Protein AF-0000000087745815 (afdb_homodimer)

Secondary structure (DSSP, 8-state):
-HHHHHHHHHHHHTTSSS-HHHHHHHTT--HHHHHHHHH-GGG----GGGGHHHHHTT-B-HHHHHH--S-SB-/-HHHHHHHHHHHHTTSSS-HHHHHHHTT--HHHHHHHHH-TTSS---GGGGHHHHHTT-B-HHHHHH--S-SB-

Radius of gyration: 15.62 Å; Cα contacts (8 Å, |Δi|>4): 164; chains: 2; bounding box: 30×44×29 Å

Solvent-accessible surface area (backbone atoms only — not comparable to full-atom values): 8608 Å² total; per-residue (Å²): 115,63,54,57,54,53,51,50,52,49,40,31,73,68,60,75,40,88,42,70,66,52,54,22,62,76,65,74,41,60,53,68,58,50,52,52,27,70,78,34,80,82,68,54,68,70,53,71,73,71,51,34,52,42,40,75,73,66,38,33,25,46,51,18,60,64,68,64,48,80,57,60,59,108,117,63,54,57,54,53,50,50,51,49,40,31,74,67,60,77,40,87,40,70,66,52,56,21,63,77,64,73,41,62,54,69,57,51,53,52,26,71,78,34,79,82,70,54,69,70,53,72,73,70,51,36,52,41,40,74,72,66,37,32,25,44,50,18,60,65,69,64,48,79,56,60,60,109

Nearest PDB structures (foldseek):
  7ewe-assembly2_D  TM=5.161E-01  e=5.563E+00  Mycobacterium tuberculosis H37Rv
  6vmh-assembly1_C  TM=5.793E-01  e=9.172E+00  Eganvirus ev186
  7ewe-assembly2_D  TM=5.151E-01  e=8.887E+00  Mycobacterium tuberculosis H37Rv

Organism: NCBI:txid2094150

pLDDT: mean 95.65, std 4.1, range [77.12, 98.62]

Foldseek 3Di:
DVLLVVLQVVCCVVVVDVHPVRLCVVQVHDSVLVVVCVVPVPPPSDDPSSCVCSVVPVAADPCCSVPVDDDRGD/DVLLVVLQVVCCVVVVDVHLVRLCVVQVHDSVLVVVCVVPVPPPSDDPSSCVCSVVPVAADPCCSVPVDDDRGD

Structure (mmCIF, N/CA/C/O backbone):
data_AF-0000000087745815-model_v1
#
loop_
_entity.id
_entity.type
_entity.pdbx_description
1 polymer 'XRE family transcriptional regulator'
#
loop_
_atom_site.group_PDB
_atom_site.id
_atom_site.type_symbol
_atom_site.label_atom_id
_atom_site.label_alt_id
_atom_site.label_comp_id
_atom_site.label_asym_id
_atom_site.label_entity_id
_atom_site.label_seq_id
_atom_site.pdbx_PDB_ins_code
_atom_site.Cartn_x
_atom_site.Cartn_y
_atom_site.Cartn_z
_atom_site.occupancy
_atom_site.B_iso_or_equiv
_atom_site.auth_seq_id
_atom_site.auth_comp_id
_atom_site.auth_asym_id
_atom_site.auth_atom_id
_atom_site.pdbx_PDB_model_num
ATOM 1 N N . MET A 1 1 ? -1.562 -0.183 8.961 1 77.12 1 MET A N 1
ATOM 2 C CA . MET A 1 1 ? -1.647 1.166 8.406 1 77.12 1 MET A CA 1
ATOM 3 C C . MET A 1 1 ? -1.106 2.195 9.391 1 77.12 1 MET A C 1
ATOM 5 O O . MET A 1 1 ? -0.985 3.375 9.062 1 77.12 1 MET A O 1
ATOM 9 N N . GLU A 1 2 ? -0.528 1.661 10.422 1 90.69 2 GLU A N 1
ATOM 10 C CA . GLU A 1 2 ? -0.036 2.553 11.469 1 90.69 2 GLU A CA 1
ATOM 11 C C . GLU A 1 2 ? 1.186 3.336 11 1 90.69 2 GLU A C 1
ATOM 13 O O . GLU A 1 2 ? 1.334 4.516 11.32 1 90.69 2 GLU A O 1
ATOM 18 N N . ARG A 1 3 ? 1.936 2.707 10.172 1 96.12 3 ARG A N 1
ATOM 19 C CA . ARG A 1 3 ? 3.156 3.357 9.711 1 96.12 3 ARG A CA 1
ATOM 20 C C . ARG A 1 3 ? 2.836 4.578 8.852 1 96.12 3 ARG A C 1
ATOM 22 O O . ARG A 1 3 ? 3.592 5.551 8.844 1 96.12 3 ARG A O 1
ATOM 29 N N . PHE A 1 4 ? 1.747 4.512 8.117 1 97.81 4 PHE A N 1
ATOM 30 C CA . PHE A 1 4 ? 1.332 5.652 7.309 1 97.81 4 PHE A CA 1
ATOM 31 C C . PHE A 1 4 ? 1.099 6.879 8.18 1 97.81 4 PHE A C 1
ATOM 33 O O . PHE A 1 4 ? 1.618 7.961 7.891 1 97.81 4 PHE A O 1
ATOM 40 N N . TYR A 1 5 ? 0.455 6.742 9.195 1 97.38 5 TYR A N 1
ATOM 41 C CA . TYR A 1 5 ? 0.105 7.875 10.039 1 97.38 5 TYR A CA 1
ATOM 42 C C . TYR A 1 5 ? 1.311 8.352 10.844 1 97.38 5 TYR A C 1
ATOM 44 O O . TYR A 1 5 ? 1.457 9.547 11.102 1 97.38 5 TYR A O 1
ATOM 52 N N . THR A 1 6 ? 2.156 7.445 11.227 1 97.94 6 THR A N 1
ATOM 53 C CA . THR A 1 6 ? 3.414 7.816 11.867 1 97.94 6 THR A CA 1
ATOM 54 C C . THR A 1 6 ? 4.246 8.703 10.945 1 97.94 6 THR A C 1
ATOM 56 O O . THR A 1 6 ? 4.777 9.727 11.383 1 97.94 6 THR A O 1
ATOM 59 N N . ALA A 1 7 ? 4.332 8.289 9.703 1 98.56 7 ALA A N 1
ATOM 60 C CA . ALA A 1 7 ? 5.066 9.086 8.719 1 98.56 7 ALA A CA 1
ATOM 61 C C . ALA A 1 7 ? 4.418 10.453 8.531 1 98.56 7 ALA A C 1
ATOM 63 O O . ALA A 1 7 ? 5.109 11.469 8.43 1 98.56 7 ALA A O 1
ATOM 64 N N . LEU A 1 8 ? 3.092 10.484 8.453 1 98.38 8 LEU A N 1
ATOM 65 C CA . LEU A 1 8 ? 2.369 11.742 8.289 1 98.38 8 LEU A CA 1
ATOM 66 C C . LEU A 1 8 ? 2.658 12.695 9.445 1 98.38 8 LEU A C 1
ATOM 68 O O . LEU A 1 8 ? 2.939 13.875 9.227 1 98.38 8 LEU A O 1
ATOM 72 N N . ASP A 1 9 ? 2.631 12.18 10.602 1 98.25 9 ASP A N 1
ATOM 73 C CA . ASP A 1 9 ? 2.928 12.992 11.773 1 98.25 9 ASP A CA 1
ATOM 74 C C . ASP A 1 9 ? 4.359 13.523 11.727 1 98.25 9 ASP A C 1
ATOM 76 O O . ASP A 1 9 ? 4.617 14.664 12.109 1 98.25 9 ASP A O 1
ATOM 80 N N . ALA A 1 10 ? 5.25 12.727 11.297 1 98.56 10 ALA A N 1
ATOM 81 C CA . ALA A 1 10 ? 6.645 13.133 11.188 1 98.56 10 ALA A CA 1
ATOM 82 C C . ALA A 1 10 ? 6.809 14.258 10.164 1 98.56 10 ALA A C 1
ATOM 84 O O . ALA A 1 10 ? 7.527 15.227 10.406 1 98.56 10 ALA A O 1
ATOM 85 N N . ILE A 1 11 ? 6.184 14.117 9.07 1 98.25 11 ILE A N 1
ATOM 86 C CA . ILE A 1 11 ? 6.262 15.109 8 1 98.25 11 ILE A CA 1
ATOM 87 C C . ILE A 1 11 ? 5.699 16.438 8.492 1 98.25 11 ILE A C 1
ATOM 89 O O . ILE A 1 11 ? 6.238 17.5 8.172 1 98.25 11 ILE A O 1
ATOM 93 N N . ILE A 1 12 ? 4.609 16.359 9.211 1 98.38 12 ILE A N 1
ATOM 94 C CA . ILE A 1 12 ? 4.008 17.562 9.781 1 98.38 12 ILE A CA 1
ATOM 95 C C . ILE A 1 12 ? 4.957 18.172 10.812 1 98.38 12 ILE A C 1
ATOM 97 O O . ILE A 1 12 ? 5.18 19.391 10.812 1 98.38 12 ILE A O 1
ATOM 101 N N . ALA A 1 13 ? 5.527 17.359 11.648 1 98.25 13 ALA A N 1
ATOM 102 C CA . ALA A 1 13 ? 6.465 17.812 12.672 1 98.25 13 ALA A CA 1
ATOM 103 C C . ALA A 1 13 ? 7.688 18.484 12.047 1 98.25 13 ALA A C 1
ATOM 105 O O . ALA A 1 13 ? 8.242 19.422 12.609 1 98.25 13 ALA A O 1
ATOM 106 N N . MET A 1 14 ? 8.031 17.984 10.922 1 97.75 14 MET A N 1
ATOM 107 C CA . MET A 1 14 ? 9.18 18.531 10.203 1 97.75 14 MET A CA 1
ATOM 108 C C . MET A 1 14 ? 8.789 19.781 9.422 1 97.75 14 MET A C 1
ATOM 110 O O . MET A 1 14 ? 9.617 20.359 8.711 1 97.75 14 MET A O 1
ATOM 114 N N . LYS A 1 15 ? 7.539 20.094 9.5 1 97.56 15 LYS A N 1
ATOM 115 C CA . LYS A 1 15 ? 6.98 21.297 8.906 1 97.56 15 LYS A CA 1
ATOM 116 C C . LYS A 1 15 ? 7.023 21.234 7.387 1 97.56 15 LYS A C 1
ATOM 118 O O . LYS A 1 15 ? 7.117 22.266 6.719 1 97.56 15 LYS A O 1
ATOM 123 N N . LYS A 1 16 ? 7.043 20.031 6.844 1 97.06 16 LYS A N 1
ATOM 124 C CA . LYS A 1 16 ? 6.945 19.875 5.395 1 97.06 16 LYS A CA 1
ATOM 125 C C . LYS A 1 16 ? 5.539 20.203 4.902 1 97.06 16 LYS A C 1
ATOM 127 O O . LYS A 1 16 ? 5.359 20.625 3.764 1 97.06 16 LYS A O 1
ATOM 132 N N . ILE A 1 17 ? 4.594 19.922 5.691 1 97.12 17 ILE A N 1
ATOM 133 C CA . ILE A 1 17 ? 3.217 20.375 5.5 1 97.12 17 ILE A CA 1
ATOM 134 C C . ILE A 1 17 ? 2.65 20.875 6.828 1 97.12 17 ILE A C 1
ATOM 136 O O . ILE A 1 17 ? 3.186 20.562 7.895 1 97.12 17 ILE A O 1
ATOM 140 N N . ARG A 1 18 ? 1.628 21.594 6.676 1 97.25 18 ARG A N 1
ATOM 141 C CA . ARG A 1 18 ? 1.08 22.234 7.863 1 97.25 18 ARG A CA 1
ATOM 142 C C . ARG A 1 18 ? 0.294 21.25 8.719 1 97.25 18 ARG A C 1
ATOM 144 O O . ARG A 1 18 ? 0.287 21.344 9.945 1 97.25 18 ARG A O 1
ATOM 151 N N . GLY A 1 19 ? -0.459 20.359 8.062 1 97.56 19 GLY A N 1
ATOM 152 C CA . GLY A 1 19 ? -1.287 19.422 8.805 1 97.56 19 GLY A CA 1
ATOM 153 C C . GLY A 1 19 ? -2.012 18.438 7.91 1 97.56 19 GLY A C 1
ATOM 154 O O . GLY A 1 19 ? -1.759 18.375 6.707 1 97.56 19 GLY A O 1
ATOM 155 N N . VAL A 1 20 ? -2.896 17.672 8.531 1 96.94 20 VAL A N 1
ATOM 156 C CA . VAL A 1 20 ? -3.646 16.625 7.859 1 96.94 20 VAL A CA 1
ATOM 157 C C . VAL A 1 20 ? -4.512 17.219 6.754 1 96.94 20 VAL A C 1
ATOM 159 O O . VAL A 1 20 ? -4.617 16.656 5.66 1 96.94 20 VAL A O 1
ATOM 162 N N . ASN A 1 21 ? -5.031 18.359 7.023 1 97.19 21 ASN A N 1
ATOM 163 C CA . ASN A 1 21 ? -5.867 19.031 6.027 1 97.19 21 ASN A CA 1
ATOM 164 C C . ASN A 1 21 ? -5.074 19.344 4.762 1 97.19 21 ASN A C 1
ATOM 166 O O . ASN A 1 21 ? -5.59 19.203 3.652 1 97.19 21 ASN A O 1
ATOM 170 N N . THR A 1 22 ? -3.973 19.812 4.926 1 98.25 22 THR A N 1
ATOM 171 C CA . THR A 1 22 ? -3.119 20.141 3.787 1 98.25 22 THR A CA 1
ATOM 172 C C . THR A 1 22 ? -2.789 18.891 2.982 1 98.25 22 THR A C 1
ATOM 174 O O . THR A 1 22 ? -2.826 18.906 1.75 1 98.25 22 THR A O 1
ATOM 177 N N . TYR A 1 23 ? -2.463 17.781 3.629 1 98.25 23 TYR A N 1
ATOM 178 C CA . TYR A 1 23 ? -2.166 16.531 2.943 1 98.25 23 TYR A CA 1
ATOM 179 C C . TYR A 1 23 ? -3.346 16.094 2.088 1 98.25 23 TYR A C 1
ATOM 181 O O . TYR A 1 23 ? -3.172 15.711 0.927 1 98.25 23 TYR A O 1
ATOM 189 N N . CYS A 1 24 ? -4.5 16.125 2.684 1 98.31 24 CYS A N 1
ATOM 190 C CA . CYS A 1 24 ? -5.699 15.695 1.972 1 98.31 24 CYS A CA 1
ATOM 191 C C . CYS A 1 24 ? -5.973 16.594 0.771 1 98.31 24 CYS A C 1
ATOM 193 O O . CYS A 1 24 ? -6.227 16.094 -0.331 1 98.31 24 CYS A O 1
ATOM 195 N N . ARG A 1 25 ? -5.875 17.859 0.979 1 97.88 25 ARG A N 1
ATOM 196 C CA . ARG A 1 25 ? -6.145 18.844 -0.077 1 97.88 25 ARG A CA 1
ATOM 197 C C . ARG A 1 25 ? -5.172 18.672 -1.239 1 97.88 25 ARG A C 1
ATOM 199 O O . ARG A 1 25 ? -5.59 18.578 -2.396 1 97.88 25 ARG A O 1
ATOM 206 N N . LEU A 1 26 ? -3.945 18.5 -0.988 1 97.44 26 LEU A N 1
ATOM 207 C CA . LEU A 1 26 ? -2.908 18.438 -2.012 1 97.44 26 LEU A CA 1
ATOM 208 C C . LEU A 1 26 ? -3 17.125 -2.797 1 97.44 26 LEU A C 1
ATOM 210 O O . LEU A 1 26 ? -2.59 17.062 -3.959 1 97.44 26 LEU A O 1
ATOM 214 N N . ASN A 1 27 ? -3.561 16.172 -2.178 1 96.88 27 ASN A N 1
ATOM 215 C CA . ASN A 1 27 ? -3.555 14.852 -2.809 1 96.88 27 ASN A CA 1
ATOM 216 C C . ASN A 1 27 ? -4.969 14.383 -3.131 1 96.88 27 ASN A C 1
ATOM 218 O O . ASN A 1 27 ? -5.188 13.195 -3.387 1 96.88 27 ASN A O 1
ATOM 222 N N . GLU A 1 28 ? -5.941 15.258 -3.023 1 96.62 28 GLU A N 1
ATOM 223 C CA . GLU A 1 28 ? -7.328 15.023 -3.42 1 96.62 28 GLU A CA 1
ATOM 224 C C . GLU A 1 28 ? -7.93 13.852 -2.656 1 96.62 28 GLU A C 1
ATOM 226 O O . GLU A 1 28 ? -8.539 12.961 -3.256 1 96.62 28 GLU A O 1
ATOM 231 N N . ILE A 1 29 ? -7.688 13.898 -1.459 1 96.69 29 ILE A N 1
ATOM 232 C CA . ILE A 1 29 ? -8.234 12.883 -0.567 1 96.69 29 ILE A CA 1
ATOM 233 C C . ILE A 1 29 ? -9.406 13.469 0.22 1 96.69 29 ILE A C 1
ATOM 235 O O . ILE A 1 29 ? -9.336 14.602 0.705 1 96.69 29 ILE A O 1
ATOM 239 N N . ASP A 1 30 ? -10.422 12.703 0.238 1 96.38 30 ASP A N 1
ATOM 240 C CA . ASP A 1 30 ? -11.555 13.125 1.061 1 96.38 30 ASP A CA 1
ATOM 241 C C . ASP A 1 30 ? -11.172 13.156 2.539 1 96.38 30 ASP A C 1
ATOM 243 O O . ASP A 1 30 ? -10.953 12.102 3.148 1 96.38 30 ASP A O 1
ATOM 247 N N . ARG A 1 31 ? -11.195 14.32 3.068 1 96 31 ARG A N 1
ATOM 248 C CA . ARG A 1 31 ? -10.727 14.539 4.434 1 96 31 ARG A CA 1
ATOM 249 C C . ARG A 1 31 ? -11.594 13.781 5.438 1 96 31 ARG A C 1
ATOM 251 O O . ARG A 1 31 ? -11.078 13.242 6.422 1 96 31 ARG A O 1
ATOM 258 N N . ARG A 1 32 ? -12.836 13.828 5.281 1 95.75 32 ARG A N 1
ATOM 259 C CA . ARG A 1 32 ? -13.742 13.148 6.203 1 95.75 32 ARG A CA 1
ATOM 260 C C . ARG A 1 32 ? -13.438 11.656 6.262 1 95.75 32 ARG A C 1
ATOM 262 O O . ARG A 1 32 ? -13.359 11.078 7.348 1 95.75 32 ARG A O 1
ATOM 269 N N . ASN A 1 33 ? -13.266 11.086 5.109 1 94.06 33 ASN A N 1
ATOM 270 C CA . ASN A 1 33 ? -12.906 9.68 5.055 1 94.06 33 ASN A CA 1
ATOM 271 C C . ASN A 1 33 ? -11.547 9.422 5.691 1 94.06 33 ASN A C 1
ATOM 273 O O . ASN A 1 33 ? -11.359 8.422 6.387 1 94.06 33 ASN A O 1
ATOM 277 N N . PHE A 1 34 ? -10.672 10.359 5.477 1 96.75 34 PHE A N 1
ATOM 278 C CA . PHE A 1 34 ? -9.312 10.242 5.996 1 96.75 34 PHE A CA 1
ATOM 279 C C . PHE A 1 34 ? -9.312 10.25 7.52 1 96.75 34 PHE A C 1
ATOM 281 O O . PHE A 1 34 ? -8.703 9.391 8.156 1 96.75 34 PHE A O 1
ATOM 288 N N . ILE A 1 35 ? -9.992 11.156 8.094 1 95.44 35 ILE A N 1
ATOM 289 C CA . ILE A 1 35 ? -10.062 11.305 9.547 1 95.44 35 ILE A CA 1
ATOM 290 C C . ILE A 1 35 ? -10.781 10.102 10.148 1 95.44 35 ILE A C 1
ATOM 292 O O . ILE A 1 35 ? -10.344 9.547 11.164 1 95.44 35 ILE A O 1
ATOM 296 N N . ALA A 1 36 ? -11.875 9.766 9.562 1 95.25 36 ALA A N 1
ATOM 297 C CA . ALA A 1 36 ? -12.625 8.609 10.055 1 95.25 36 ALA A CA 1
ATOM 298 C C . ALA A 1 36 ? -11.758 7.355 10.047 1 95.25 36 ALA A C 1
ATOM 300 O O . ALA A 1 36 ? -11.781 6.574 11.008 1 95.25 36 ALA A O 1
ATOM 301 N N . GLN A 1 37 ? -11.039 7.207 8.984 1 94.44 37 GLN A N 1
ATOM 302 C CA . GLN A 1 37 ? -10.156 6.055 8.867 1 94.44 37 GLN A CA 1
ATOM 303 C C . GLN A 1 37 ? -9.07 6.086 9.938 1 94.44 37 GLN A C 1
ATOM 305 O O . GLN A 1 37 ? -8.711 5.047 10.492 1 94.44 37 GLN A O 1
ATOM 310 N N . ARG A 1 38 ? -8.516 7.191 10.219 1 94.44 38 ARG A N 1
ATOM 311 C CA . ARG A 1 38 ? -7.473 7.312 11.234 1 94.44 38 ARG A CA 1
ATOM 312 C C . ARG A 1 38 ? -8.008 6.934 12.609 1 94.44 38 ARG A C 1
ATOM 314 O O . ARG A 1 38 ? -7.289 6.332 13.414 1 94.44 38 ARG A O 1
ATOM 321 N N . LYS A 1 39 ? -9.211 7.297 12.898 1 94.62 39 LYS A N 1
ATOM 322 C CA . LYS A 1 39 ? -9.828 7.008 14.195 1 94.62 39 LYS A CA 1
ATOM 323 C C . LYS A 1 39 ? -10.148 5.523 14.328 1 94.62 39 LYS A C 1
ATOM 325 O O . LYS A 1 39 ? -10.148 4.98 15.438 1 94.62 39 LYS A O 1
ATOM 330 N N . ASP A 1 40 ? -10.5 4.969 13.258 1 93.12 40 ASP A N 1
ATOM 331 C CA . ASP A 1 40 ? -10.82 3.547 13.195 1 93.12 40 ASP A CA 1
ATOM 332 C C . ASP A 1 40 ? -10.156 2.885 12 1 93.12 40 ASP A C 1
ATOM 334 O O . ASP A 1 40 ? -10.719 2.857 10.898 1 93.12 40 ASP A O 1
ATOM 338 N N . LEU A 1 41 ? -9.141 2.197 12.266 1 88.12 41 LEU A N 1
ATOM 339 C CA . LEU A 1 41 ? -8.297 1.655 11.211 1 88.12 41 LEU A CA 1
ATOM 340 C C . LEU A 1 41 ? -9 0.512 10.484 1 88.12 41 LEU A C 1
ATOM 342 O O . LEU A 1 41 ? -8.586 0.12 9.391 1 88.12 41 LEU A O 1
ATOM 346 N N . ASP A 1 42 ? -10.109 0.022 11.023 1 85.19 42 ASP A N 1
ATOM 347 C CA . ASP A 1 42 ? -10.789 -1.127 10.438 1 85.19 42 ASP A CA 1
ATOM 348 C C . ASP A 1 42 ?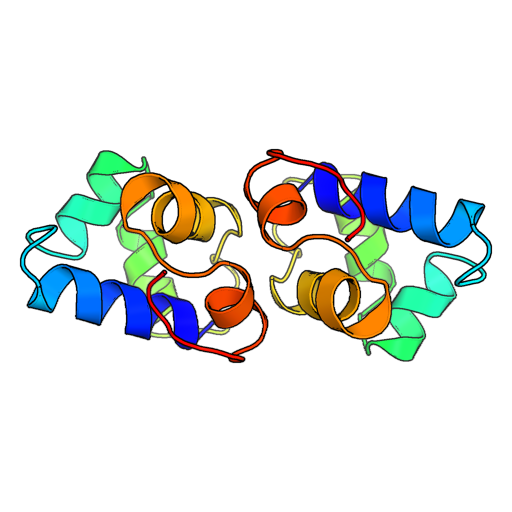 -11.953 -0.681 9.555 1 85.19 42 ASP A C 1
ATOM 350 O O . ASP A 1 42 ? -12.719 -1.511 9.062 1 85.19 42 ASP A O 1
ATOM 354 N N . ARG A 1 43 ? -12.062 0.554 9.32 1 84.62 43 ARG A N 1
ATOM 355 C CA . ARG A 1 43 ? -13.156 1.074 8.508 1 84.62 43 ARG A CA 1
ATOM 356 C C . ARG A 1 43 ? -13.047 0.598 7.066 1 84.62 43 ARG A C 1
ATOM 358 O O . ARG A 1 43 ? -14.055 0.449 6.375 1 84.62 43 ARG A O 1
ATOM 365 N N . GLY A 1 44 ? -11.828 0.484 6.578 1 83.12 44 GLY A N 1
ATOM 366 C CA . GLY A 1 44 ? -11.641 -0.012 5.223 1 83.12 44 GLY A CA 1
ATOM 367 C C . GLY A 1 44 ? -11.648 1.088 4.18 1 83.12 44 GLY A C 1
ATOM 368 O O . GLY A 1 44 ? -11.852 0.823 2.992 1 83.12 44 GLY A O 1
ATOM 369 N N . TRP A 1 45 ? -11.516 2.307 4.551 1 87.12 45 TRP A N 1
ATOM 370 C CA . TRP A 1 45 ? -11.539 3.424 3.611 1 87.12 45 TRP A CA 1
ATOM 371 C C . TRP A 1 45 ? -10.133 3.762 3.131 1 87.12 45 TRP A C 1
ATOM 373 O O . TRP A 1 45 ? -9.961 4.531 2.184 1 87.12 45 TRP A O 1
ATOM 383 N N . PHE A 1 46 ? -9.188 3.141 3.717 1 92.38 46 PHE A N 1
ATOM 384 C CA . PHE A 1 46 ? -7.801 3.436 3.367 1 92.38 46 PHE A CA 1
ATOM 385 C C . PHE A 1 46 ? -7.5 3.012 1.936 1 92.38 46 PHE A C 1
ATOM 387 O O . PHE A 1 46 ? -7.902 1.929 1.505 1 92.38 46 PHE A O 1
ATOM 394 N N . GLN A 1 47 ? -6.812 3.867 1.228 1 91.62 47 GLN A N 1
ATOM 395 C CA . GLN A 1 47 ? -6.414 3.576 -0.147 1 91.62 47 GLN A CA 1
ATOM 396 C C . GLN A 1 47 ? -4.895 3.559 -0.289 1 91.62 47 GLN A C 1
ATOM 398 O O . GLN A 1 47 ? -4.203 4.395 0.292 1 91.62 47 GLN A O 1
ATOM 403 N N . VAL A 1 48 ? -4.461 2.678 -1.124 1 92.88 48 VAL A N 1
ATOM 404 C CA . VAL A 1 48 ? -3.031 2.541 -1.381 1 92.88 48 VAL A CA 1
ATOM 405 C C . VAL A 1 48 ? -2.486 3.842 -1.964 1 92.88 48 VAL A C 1
ATOM 407 O O . VAL A 1 48 ? -1.349 4.227 -1.683 1 92.88 48 VAL A O 1
ATOM 410 N N . SER A 1 49 ? -3.346 4.531 -2.73 1 93.44 49 SER A N 1
ATOM 411 C CA . SER A 1 49 ? -2.9 5.766 -3.367 1 93.44 49 SER A CA 1
ATOM 412 C C . SER A 1 49 ? -2.508 6.812 -2.328 1 93.44 49 SER A C 1
ATOM 414 O O . SER A 1 49 ? -1.756 7.742 -2.631 1 93.44 49 SER A O 1
ATOM 416 N N . TRP A 1 50 ? -3.012 6.668 -1.123 1 96.19 50 TRP A N 1
ATOM 417 C CA . TRP A 1 50 ? -2.645 7.598 -0.06 1 96.19 50 TRP A CA 1
ATOM 418 C C . TRP A 1 50 ? -1.156 7.504 0.257 1 96.19 50 TRP A C 1
ATOM 420 O O . TRP A 1 50 ? -0.564 8.453 0.778 1 96.19 50 TRP A O 1
ATOM 430 N N . LEU A 1 51 ? -0.557 6.395 -0.103 1 97.44 51 LEU A N 1
ATOM 431 C CA . LEU A 1 51 ? 0.841 6.141 0.229 1 97.44 51 LEU A CA 1
ATOM 432 C C . LEU A 1 51 ? 1.77 6.812 -0.775 1 97.44 51 LEU A C 1
ATOM 434 O O . LEU A 1 51 ? 2.914 7.133 -0.449 1 97.44 51 LEU A O 1
ATOM 438 N N . GLN A 1 52 ? 1.344 7.02 -1.898 1 97.56 52 GLN A N 1
ATOM 439 C CA . GLN A 1 52 ? 2.213 7.379 -3.016 1 97.56 52 GLN A CA 1
ATOM 440 C C . GLN A 1 52 ? 2.896 8.719 -2.773 1 97.56 52 GLN A C 1
ATOM 442 O O . GLN A 1 52 ? 4.113 8.844 -2.932 1 97.56 52 GLN A O 1
ATOM 447 N N . PRO A 1 53 ? 2.156 9.727 -2.314 1 97.94 53 PRO A N 1
ATOM 448 C CA . PRO A 1 53 ? 2.834 11 -2.055 1 97.94 53 PRO A CA 1
ATOM 449 C C . PRO A 1 53 ? 3.889 10.898 -0.956 1 97.94 53 PRO A C 1
ATOM 451 O O . PRO A 1 53 ? 4.883 11.625 -0.973 1 97.94 53 PRO A O 1
ATOM 454 N N . MET A 1 54 ? 3.672 9.992 0.014 1 98.25 54 MET A N 1
ATOM 455 C CA . MET A 1 54 ? 4.664 9.789 1.067 1 98.25 54 MET A CA 1
ATOM 456 C C . MET A 1 54 ? 6.031 9.477 0.473 1 98.25 54 MET A C 1
ATOM 458 O O . MET A 1 54 ? 7.039 10.039 0.903 1 98.25 54 MET A O 1
ATOM 462 N N . VAL A 1 55 ? 5.969 8.664 -0.511 1 98.12 55 VAL A N 1
ATOM 463 C CA . VAL A 1 55 ? 7.203 8.195 -1.13 1 98.12 55 VAL A CA 1
ATOM 464 C C . VAL A 1 55 ? 7.676 9.203 -2.17 1 98.12 55 VAL A C 1
ATOM 466 O O . VAL A 1 55 ? 8.844 9.609 -2.17 1 98.12 55 VAL A O 1
ATOM 469 N N . LYS A 1 56 ? 6.766 9.664 -2.961 1 97.69 56 LYS A N 1
ATOM 470 C CA . LYS A 1 56 ? 7.086 10.484 -4.121 1 97.69 56 LYS A CA 1
ATOM 471 C C . LYS A 1 56 ? 7.5 11.891 -3.699 1 97.69 56 LYS A C 1
ATOM 473 O O . LYS A 1 56 ? 8.445 12.461 -4.258 1 97.69 56 LYS A O 1
ATOM 478 N N . ASP A 1 57 ? 6.824 12.406 -2.729 1 97.5 57 ASP A N 1
ATOM 479 C CA . ASP A 1 57 ? 6.934 13.844 -2.488 1 97.5 57 ASP A CA 1
ATOM 480 C C . ASP A 1 57 ? 7.625 14.125 -1.157 1 97.5 57 ASP A C 1
ATOM 482 O O . ASP A 1 57 ? 8.234 15.188 -0.979 1 97.5 57 ASP A O 1
ATOM 486 N N . TYR A 1 58 ? 7.602 13.164 -0.243 1 97.75 58 TYR A N 1
ATOM 487 C CA . TYR A 1 58 ? 8.016 13.539 1.104 1 97.75 58 TYR A CA 1
ATOM 488 C C . TYR A 1 58 ? 9.211 12.703 1.557 1 97.75 58 TYR A C 1
ATOM 490 O O . TYR A 1 58 ? 9.641 12.797 2.707 1 97.75 58 TYR A O 1
ATOM 498 N N . GLY A 1 59 ? 9.641 11.805 0.746 1 97.62 59 GLY A N 1
ATOM 499 C CA . G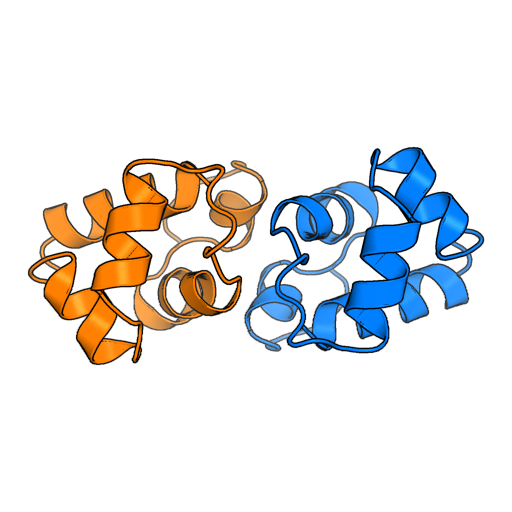LY A 1 59 ? 10.898 11.117 0.999 1 97.62 59 GLY A CA 1
ATOM 500 C C . GLY A 1 59 ? 10.758 9.93 1.926 1 97.62 59 GLY A C 1
ATOM 501 O O . GLY A 1 59 ? 11.734 9.469 2.51 1 97.62 59 GLY A O 1
ATOM 502 N N . VAL A 1 60 ? 9.602 9.453 2.125 1 98.62 60 VAL A N 1
ATOM 503 C CA . VAL A 1 60 ? 9.406 8.266 2.947 1 98.62 60 VAL A CA 1
ATOM 504 C C . VAL A 1 60 ? 9.836 7.02 2.17 1 98.62 60 VAL A C 1
ATOM 506 O O . VAL A 1 60 ? 9.523 6.883 0.984 1 98.62 60 VAL A O 1
ATOM 509 N N . SER A 1 61 ? 10.531 6.184 2.859 1 98.38 61 SER A N 1
ATOM 510 C CA . SER A 1 61 ? 10.961 4.934 2.248 1 98.38 61 SER A CA 1
ATOM 511 C C . SER A 1 61 ? 9.781 4.016 1.959 1 98.38 61 SER A C 1
ATOM 513 O O . SER A 1 61 ? 9 3.697 2.861 1 98.38 61 SER A O 1
ATOM 515 N N . ALA A 1 62 ? 9.727 3.547 0.746 1 97.88 62 ALA A N 1
ATOM 516 C CA . ALA A 1 62 ? 8.641 2.635 0.383 1 97.88 62 ALA A CA 1
ATOM 517 C C . ALA A 1 62 ? 8.734 1.332 1.174 1 97.88 62 ALA A C 1
ATOM 519 O O . ALA A 1 62 ? 7.719 0.804 1.633 1 97.88 62 ALA A O 1
ATOM 520 N N . ARG A 1 63 ? 9.922 0.841 1.4 1 97.69 63 ARG A N 1
ATOM 521 C CA . ARG A 1 63 ? 10.125 -0.411 2.123 1 97.69 63 ARG A CA 1
ATOM 522 C C . ARG A 1 63 ? 9.758 -0.26 3.594 1 97.69 63 ARG A C 1
ATOM 524 O O . ARG A 1 63 ? 9.125 -1.145 4.176 1 97.69 63 ARG A O 1
ATOM 531 N N . TRP A 1 64 ? 10.188 0.838 4.117 1 98.38 64 TRP A N 1
ATOM 532 C CA . TRP A 1 64 ? 9.797 1.07 5.504 1 98.38 64 TRP A CA 1
ATOM 533 C C . TRP A 1 64 ? 8.281 1.178 5.633 1 98.38 64 TRP A C 1
ATOM 535 O O . TRP A 1 64 ? 7.684 0.605 6.547 1 98.38 64 TRP A O 1
ATOM 545 N N . LEU A 1 65 ? 7.746 1.888 4.699 1 98.19 65 LEU A N 1
ATOM 546 C CA . LEU A 1 65 ? 6.309 2.148 4.742 1 98.19 65 LEU A CA 1
ATOM 547 C C . LEU A 1 65 ? 5.52 0.848 4.656 1 98.19 65 LEU A C 1
ATOM 549 O O . LEU A 1 65 ? 4.543 0.659 5.383 1 98.19 65 LEU A O 1
ATOM 553 N N . LEU A 1 66 ? 5.973 -0.089 3.844 1 97.56 66 LEU A N 1
ATOM 554 C CA . LEU A 1 66 ? 5.238 -1.328 3.617 1 97.56 66 LEU A CA 1
ATOM 555 C C . LEU A 1 66 ? 5.641 -2.393 4.633 1 97.56 66 LEU A C 1
ATOM 557 O O . LEU A 1 66 ? 4.797 -3.166 5.094 1 97.56 66 LEU A O 1
ATOM 561 N N . LEU A 1 67 ? 6.945 -2.309 5.066 1 97.19 67 LEU A N 1
ATOM 562 C CA . LEU A 1 67 ? 7.418 -3.475 5.805 1 97.19 67 LEU A CA 1
ATOM 563 C C . LEU A 1 67 ? 7.91 -3.074 7.191 1 97.19 67 LEU A C 1
ATOM 565 O O . LEU A 1 67 ? 8.086 -3.93 8.062 1 97.19 67 LEU A O 1
ATOM 569 N N . GLY A 1 68 ? 8.242 -1.884 7.332 1 96.69 68 GLY A N 1
ATOM 570 C CA . GLY A 1 68 ? 8.805 -1.452 8.602 1 96.69 68 GLY A CA 1
ATOM 571 C C . GLY A 1 68 ? 10.297 -1.714 8.719 1 96.69 68 GLY A C 1
ATOM 572 O O . GLY A 1 68 ? 10.844 -1.732 9.82 1 96.69 68 GLY A O 1
ATOM 573 N N . VAL A 1 69 ? 10.859 -1.947 7.645 1 95.81 69 VAL A N 1
ATOM 574 C CA . VAL A 1 69 ? 12.289 -2.26 7.66 1 95.81 69 VAL A CA 1
ATOM 575 C C . VAL A 1 69 ? 13.086 -1.066 7.141 1 95.81 69 VAL A C 1
ATOM 577 O O . VAL A 1 69 ? 12.68 -0.416 6.172 1 95.81 69 VAL A O 1
ATOM 580 N N . GLY A 1 70 ? 14.211 -0.815 7.777 1 96.12 70 GLY A N 1
ATOM 581 C CA . GLY A 1 70 ? 15.047 0.31 7.379 1 96.12 70 GLY A CA 1
ATOM 582 C C . GLY A 1 70 ? 14.617 1.622 8.008 1 96.12 70 GLY A C 1
ATOM 583 O O . GLY A 1 70 ? 13.836 1.633 8.969 1 96.12 70 GLY A O 1
ATOM 584 N N . LYS A 1 71 ? 15.125 2.76 7.477 1 97.62 71 LYS A N 1
ATOM 585 C CA . LYS A 1 71 ? 14.797 4.09 7.984 1 97.62 71 LYS A CA 1
ATOM 586 C C . LYS A 1 71 ? 13.508 4.621 7.359 1 97.62 71 LYS A C 1
ATOM 588 O O . LYS A 1 71 ? 13.203 4.316 6.207 1 97.62 71 LYS A O 1
ATOM 593 N N . MET A 1 72 ? 12.891 5.371 8.07 1 98.31 72 MET A N 1
ATOM 594 C CA . MET A 1 72 ? 11.641 5.949 7.594 1 98.31 72 MET A CA 1
ATOM 595 C C . MET A 1 72 ? 11.883 6.855 6.391 1 98.31 72 MET A C 1
ATOM 597 O O . MET A 1 72 ? 11.125 6.816 5.418 1 98.31 72 MET A O 1
ATOM 601 N N . PHE A 1 73 ? 13.008 7.629 6.5 1 97.69 73 PHE A N 1
ATOM 602 C CA . PHE A 1 73 ? 13.273 8.578 5.422 1 97.69 73 PHE A CA 1
ATOM 603 C C . PHE A 1 73 ? 14.531 8.18 4.656 1 97.69 73 PHE A C 1
ATOM 605 O O . PHE A 1 73 ? 15.508 7.711 5.246 1 97.69 73 PHE A O 1
ATOM 612 N N . GLU A 1 74 ? 14.414 8.297 3.34 1 86.38 74 GLU A N 1
ATOM 613 C CA . GLU A 1 74 ? 15.57 8.055 2.486 1 86.38 74 GLU A CA 1
ATOM 614 C C . GLU A 1 74 ? 16.422 9.32 2.342 1 86.38 74 GLU A C 1
ATOM 616 O O . GLU A 1 74 ? 15.906 10.438 2.453 1 86.38 74 GLU A O 1
ATOM 621 N N . MET B 1 1 ? -4.141 0.049 -8.391 1 77.25 1 MET B N 1
ATOM 622 C CA . MET B 1 1 ? -3.93 -1.293 -7.848 1 77.25 1 MET B CA 1
ATOM 623 C C . MET B 1 1 ? -3.582 -2.275 -8.961 1 77.25 1 MET B C 1
ATOM 625 O O . MET B 1 1 ? -3.232 -3.426 -8.695 1 77.25 1 MET B O 1
ATOM 629 N N . GLU B 1 2 ? -3.387 -1.716 -10.102 1 90.88 2 GLU B N 1
ATOM 630 C CA . GLU B 1 2 ? -3.131 -2.574 -11.258 1 90.88 2 GLU B CA 1
ATOM 631 C C . GLU B 1 2 ? -1.747 -3.209 -11.18 1 90.88 2 GLU B C 1
ATOM 633 O O . GLU B 1 2 ? -1.569 -4.371 -11.547 1 90.88 2 GLU B O 1
ATOM 638 N N . ARG B 1 3 ? -0.877 -2.486 -10.586 1 96.06 3 ARG B N 1
ATOM 639 C CA . ARG B 1 3 ? 0.491 -2.99 -10.516 1 96.06 3 ARG B CA 1
ATOM 640 C C . ARG B 1 3 ? 0.577 -4.223 -9.625 1 96.06 3 ARG B C 1
ATOM 642 O O . ARG B 1 3 ? 1.413 -5.098 -9.844 1 96.06 3 ARG B O 1
ATOM 649 N N . PHE B 1 4 ? -0.249 -4.277 -8.609 1 97.88 4 PHE B N 1
ATOM 650 C CA . PHE B 1 4 ? -0.279 -5.441 -7.73 1 97.88 4 PHE B CA 1
ATOM 651 C C . PHE B 1 4 ? -0.617 -6.703 -8.516 1 97.88 4 PHE B C 1
ATOM 653 O O . PHE B 1 4 ? 0.079 -7.715 -8.406 1 97.88 4 PHE B O 1
ATOM 660 N N . TYR B 1 5 ? -1.55 -6.637 -9.289 1 97.38 5 TYR B N 1
ATOM 661 C CA . TYR B 1 5 ? -2.004 -7.82 -10.016 1 97.38 5 TYR B CA 1
ATOM 662 C C . TYR B 1 5 ? -1.037 -8.172 -11.141 1 97.38 5 TYR B C 1
ATOM 664 O O . TYR B 1 5 ? -0.837 -9.352 -11.445 1 97.38 5 TYR B O 1
ATOM 672 N N . THR B 1 6 ? -0.447 -7.188 -11.742 1 97.94 6 THR B N 1
ATOM 673 C CA . THR B 1 6 ? 0.604 -7.43 -12.727 1 97.94 6 THR B CA 1
ATOM 674 C C . THR B 1 6 ? 1.762 -8.203 -12.102 1 97.94 6 THR B C 1
ATOM 676 O O . THR B 1 6 ? 2.256 -9.172 -12.688 1 97.94 6 THR B O 1
ATOM 679 N N . ALA B 1 7 ? 2.164 -7.766 -10.93 1 98.56 7 ALA B N 1
ATOM 680 C CA . ALA B 1 7 ? 3.238 -8.453 -10.227 1 98.56 7 ALA B CA 1
ATOM 681 C C . ALA B 1 7 ? 2.832 -9.883 -9.867 1 98.56 7 ALA B C 1
ATOM 683 O O . ALA B 1 7 ? 3.635 -10.812 -10 1 98.56 7 ALA B O 1
ATOM 684 N N . LEU B 1 8 ? 1.612 -10.055 -9.414 1 98.38 8 LEU B N 1
ATOM 685 C CA . LEU B 1 8 ? 1.119 -11.383 -9.062 1 98.38 8 LEU B CA 1
ATOM 686 C C . LEU B 1 8 ? 1.159 -12.312 -10.266 1 98.38 8 LEU B C 1
ATOM 688 O O . LEU B 1 8 ? 1.62 -13.453 -10.164 1 98.38 8 LEU B O 1
ATOM 692 N N . ASP B 1 9 ? 0.72 -11.82 -11.352 1 98.25 9 ASP B N 1
ATOM 693 C CA . ASP B 1 9 ? 0.749 -12.617 -12.57 1 98.25 9 ASP B CA 1
ATOM 694 C C . ASP B 1 9 ? 2.18 -12.984 -12.953 1 98.25 9 ASP B C 1
ATOM 696 O O . ASP B 1 9 ? 2.438 -14.102 -13.406 1 98.25 9 ASP B O 1
ATOM 700 N N . ALA B 1 10 ? 3.078 -12.094 -12.797 1 98.56 10 ALA B N 1
ATOM 701 C CA . ALA B 1 10 ? 4.484 -12.352 -13.102 1 98.56 10 ALA B CA 1
ATOM 702 C C . ALA B 1 10 ? 5.055 -13.422 -12.188 1 98.56 10 ALA B C 1
ATOM 704 O O . ALA B 1 10 ? 5.777 -14.32 -12.641 1 98.56 10 ALA B O 1
ATOM 705 N N . ILE B 1 11 ? 4.766 -13.344 -10.961 1 98.31 11 ILE B N 1
ATOM 706 C CA . ILE B 1 11 ? 5.254 -14.305 -9.969 1 98.31 11 ILE B CA 1
ATOM 707 C C . ILE B 1 11 ? 4.727 -15.695 -10.305 1 98.31 11 ILE B C 1
ATOM 709 O O . ILE B 1 11 ? 5.453 -16.688 -10.172 1 98.31 11 ILE B O 1
ATOM 713 N N . ILE B 1 12 ? 3.479 -15.742 -10.664 1 98.38 12 ILE B N 1
ATOM 714 C CA . ILE B 1 12 ? 2.871 -17.016 -11.055 1 98.38 12 ILE B CA 1
ATOM 715 C C . ILE B 1 12 ? 3.545 -17.531 -12.32 1 98.38 12 ILE B C 1
ATOM 717 O O . ILE B 1 12 ? 3.891 -18.719 -12.406 1 98.38 12 ILE B O 1
ATOM 721 N N . ALA B 1 13 ? 3.756 -16.688 -13.289 1 98.25 13 ALA B N 1
ATOM 722 C CA . ALA B 1 13 ? 4.395 -17.047 -14.547 1 98.25 13 ALA B CA 1
ATOM 723 C C . ALA B 1 13 ? 5.816 -17.562 -14.312 1 98.25 13 ALA B C 1
ATOM 725 O O . ALA B 1 13 ? 6.289 -18.453 -15.023 1 98.25 13 ALA B O 1
ATOM 726 N N . MET B 1 14 ? 6.406 -17.031 -13.328 1 97.69 14 MET B N 1
ATOM 727 C CA . MET B 1 14 ? 7.77 -17.422 -12.977 1 97.69 14 MET B CA 1
ATOM 728 C C . MET B 1 14 ? 7.773 -18.688 -12.133 1 97.69 14 MET B C 1
ATOM 730 O O . MET B 1 14 ? 8.836 -19.156 -11.711 1 97.69 14 MET B O 1
ATOM 734 N N . LYS B 1 15 ? 6.602 -19.125 -11.852 1 97.56 15 LYS B N 1
ATOM 735 C CA . LYS B 1 15 ? 6.379 -20.375 -11.148 1 97.56 15 LYS B CA 1
ATOM 736 C C . LYS B 1 15 ? 6.855 -20.281 -9.695 1 97.56 15 LYS B C 1
ATOM 738 O O . LYS B 1 15 ? 7.254 -21.297 -9.109 1 97.56 15 LYS B O 1
ATOM 743 N N . LYS B 1 16 ? 6.902 -19.078 -9.156 1 97.12 16 LYS B N 1
ATOM 744 C CA . LYS B 1 16 ? 7.219 -18.906 -7.742 1 97.12 16 LYS B CA 1
ATOM 745 C C . LYS B 1 16 ? 6.059 -19.375 -6.863 1 97.12 16 LYS B C 1
ATOM 747 O O . LYS B 1 16 ? 6.27 -19.812 -5.73 1 97.12 16 LYS B O 1
ATOM 752 N N . ILE B 1 17 ? 4.898 -19.234 -7.328 1 97.12 17 ILE B N 1
ATOM 753 C CA . ILE B 1 17 ? 3.695 -19.828 -6.758 1 97.12 17 ILE B CA 1
ATOM 754 C C . ILE B 1 17 ? 2.826 -20.406 -7.875 1 97.12 17 ILE B C 1
ATOM 756 O O . ILE B 1 17 ? 2.988 -20.047 -9.047 1 97.12 17 ILE B O 1
ATOM 760 N N . ARG B 1 18 ? 1.987 -21.234 -7.434 1 97.31 18 ARG B N 1
ATOM 761 C CA . ARG B 1 18 ? 1.193 -21.953 -8.422 1 97.31 18 ARG B CA 1
ATOM 762 C C . ARG B 1 18 ? 0.091 -21.062 -8.992 1 97.31 18 ARG B C 1
ATOM 764 O O . ARG B 1 18 ? -0.264 -21.188 -10.172 1 97.31 18 ARG B O 1
ATOM 771 N N . GLY B 1 19 ? -0.565 -20.281 -8.156 1 97.5 19 GLY B N 1
ATOM 772 C CA . GLY B 1 19 ? -1.67 -19.438 -8.609 1 97.5 19 GLY B CA 1
ATOM 773 C C . GLY B 1 19 ? -2.211 -18.531 -7.531 1 97.5 19 GLY B C 1
ATOM 774 O O . GLY B 1 19 ? -1.633 -18.422 -6.449 1 97.5 19 GLY B O 1
ATOM 775 N N . VAL B 1 20 ? -3.301 -17.875 -7.855 1 96.94 20 VAL B N 1
ATOM 776 C CA . VAL B 1 20 ? -3.939 -16.906 -6.98 1 96.94 20 VAL B CA 1
ATOM 777 C C . VAL B 1 20 ? -4.379 -17.578 -5.684 1 96.94 20 VAL B C 1
ATOM 779 O O . VAL B 1 20 ? -4.227 -17.016 -4.598 1 96.94 20 VAL B O 1
ATOM 782 N N . ASN B 1 21 ? -4.828 -18.781 -5.812 1 97.25 21 ASN B N 1
ATOM 783 C CA . ASN B 1 21 ? -5.258 -19.516 -4.629 1 97.25 21 ASN B CA 1
ATOM 784 C C . ASN B 1 21 ? -4.105 -19.719 -3.652 1 97.25 21 ASN B C 1
ATOM 786 O O . ASN B 1 21 ? -4.289 -19.625 -2.438 1 97.25 21 ASN B O 1
ATOM 790 N N . THR B 1 22 ? -3.041 -20.062 -4.133 1 98.25 22 THR B N 1
ATOM 791 C CA . THR B 1 22 ? -1.863 -20.266 -3.297 1 98.25 22 THR B CA 1
ATOM 792 C C . THR B 1 22 ? -1.457 -18.984 -2.602 1 98.25 22 THR B C 1
ATOM 794 O O . THR B 1 22 ? -1.134 -18.984 -1.411 1 98.25 22 THR B O 1
ATOM 797 N N . TYR B 1 23 ? -1.454 -17.859 -3.291 1 98.19 23 TYR B N 1
ATOM 798 C CA . TYR B 1 23 ? -1.113 -16.562 -2.703 1 98.19 23 TYR B CA 1
ATOM 799 C C . TYR B 1 23 ? -2.037 -16.234 -1.538 1 98.19 23 TYR B C 1
ATOM 801 O O . TYR B 1 23 ? -1.577 -15.82 -0.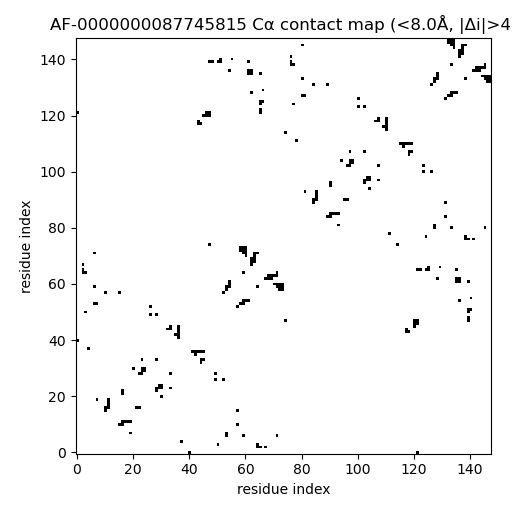471 1 98.19 23 TYR B O 1
ATOM 809 N N . CYS B 1 24 ? -3.311 -16.406 -1.77 1 98.31 24 CYS B N 1
ATOM 810 C CA . CYS B 1 24 ? -4.289 -16.109 -0.734 1 98.31 24 CYS B CA 1
ATOM 811 C C . CYS B 1 24 ? -4.102 -17 0.482 1 98.31 24 CYS B C 1
ATOM 813 O O . CYS B 1 24 ? -4.078 -16.516 1.616 1 98.31 24 CYS B O 1
ATOM 815 N N . ARG B 1 25 ? -3.91 -18.25 0.23 1 97.88 25 ARG B N 1
ATOM 816 C CA . ARG B 1 25 ? -3.752 -19.234 1.306 1 97.88 25 ARG B CA 1
ATOM 817 C C . ARG B 1 25 ? -2.51 -18.922 2.139 1 97.88 25 ARG B C 1
ATOM 819 O O . ARG B 1 25 ? -2.58 -18.859 3.369 1 97.88 25 ARG B O 1
ATOM 826 N N . LEU B 1 26 ? -1.431 -18.625 1.544 1 97.44 26 LEU B N 1
ATOM 827 C CA . LEU B 1 26 ? -0.157 -18.422 2.227 1 97.44 26 LEU B CA 1
ATOM 828 C C . LEU B 1 26 ? -0.166 -17.109 3.018 1 97.44 26 LEU B C 1
ATOM 830 O O . LEU B 1 26 ? 0.559 -16.984 4.008 1 97.44 26 LEU B O 1
ATOM 834 N N . ASN B 1 27 ? -0.983 -16.234 2.592 1 96.88 27 ASN B N 1
ATOM 835 C CA . ASN B 1 27 ? -0.949 -14.914 3.213 1 96.88 27 ASN B CA 1
ATOM 836 C C . ASN B 1 27 ? -2.254 -14.602 3.939 1 96.88 27 ASN B C 1
ATOM 838 O O . ASN B 1 27 ? -2.525 -13.445 4.27 1 96.88 27 ASN B O 1
ATOM 842 N N . GLU B 1 28 ? -3.098 -15.586 4.113 1 96.56 28 GLU B N 1
ATOM 843 C CA . GLU B 1 28 ? -4.328 -15.508 4.898 1 96.56 28 GLU B CA 1
ATOM 844 C C . GLU B 1 28 ? -5.258 -14.422 4.359 1 96.56 28 GLU B C 1
ATOM 846 O O . GLU B 1 28 ? -5.766 -13.602 5.121 1 96.56 28 GLU B O 1
ATOM 851 N N . ILE B 1 29 ? -5.359 -14.477 3.145 1 96.62 29 ILE B N 1
ATOM 852 C CA . ILE B 1 29 ? -6.254 -13.547 2.465 1 96.62 29 ILE B CA 1
ATOM 853 C C . ILE B 1 29 ? -7.527 -14.273 2.043 1 96.62 29 ILE 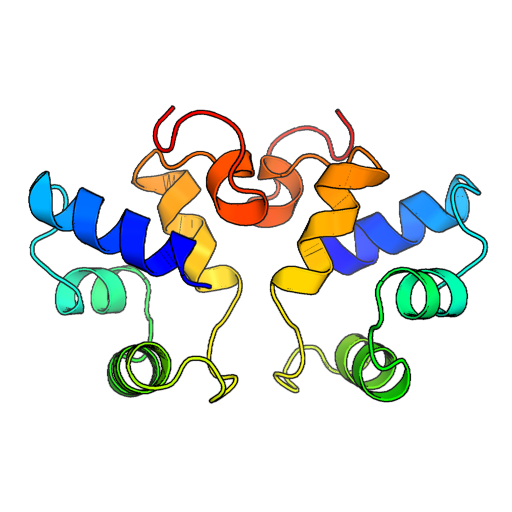B C 1
ATOM 855 O O . ILE B 1 29 ? -7.469 -15.398 1.54 1 96.62 29 ILE B O 1
ATOM 859 N N . ASP B 1 30 ? -8.602 -13.633 2.342 1 96.5 30 ASP B N 1
ATOM 860 C CA . ASP B 1 30 ? -9.859 -14.203 1.873 1 96.5 30 ASP B CA 1
ATOM 861 C C . ASP B 1 30 ? -9.922 -14.219 0.347 1 96.5 30 ASP B C 1
ATOM 863 O O . ASP B 1 30 ? -10 -13.164 -0.287 1 96.5 30 ASP B O 1
ATOM 867 N N . ARG B 1 31 ? -9.953 -15.383 -0.177 1 95.88 31 ARG B N 1
ATOM 868 C CA . ARG B 1 31 ? -9.875 -15.562 -1.623 1 95.88 31 ARG B CA 1
ATOM 869 C C . ARG B 1 31 ? -11.07 -14.938 -2.32 1 95.88 31 ARG B C 1
ATOM 871 O O . ARG B 1 31 ? -10.938 -14.352 -3.398 1 95.88 31 ARG B O 1
ATOM 878 N N . ARG B 1 32 ? -12.18 -15.125 -1.773 1 95.5 32 ARG B N 1
ATOM 879 C CA . ARG B 1 32 ? -13.383 -14.57 -2.379 1 95.5 32 ARG B CA 1
ATOM 880 C C . ARG B 1 32 ? -13.289 -13.055 -2.502 1 95.5 32 ARG B C 1
ATOM 882 O O . ARG B 1 32 ? -13.602 -12.492 -3.553 1 95.5 32 ARG B O 1
ATOM 889 N N . ASN B 1 33 ? -12.844 -12.445 -1.461 1 94.31 33 ASN B N 1
ATOM 890 C CA . ASN B 1 33 ? -12.648 -11 -1.488 1 94.31 33 ASN B CA 1
ATOM 891 C C . ASN B 1 33 ? -11.57 -10.602 -2.492 1 94.31 33 ASN B C 1
ATOM 893 O O . ASN B 1 33 ? -11.719 -9.602 -3.197 1 94.31 33 ASN B O 1
ATOM 897 N N . PHE B 1 34 ? -10.578 -11.422 -2.564 1 96.81 34 PHE B N 1
ATOM 898 C CA . PHE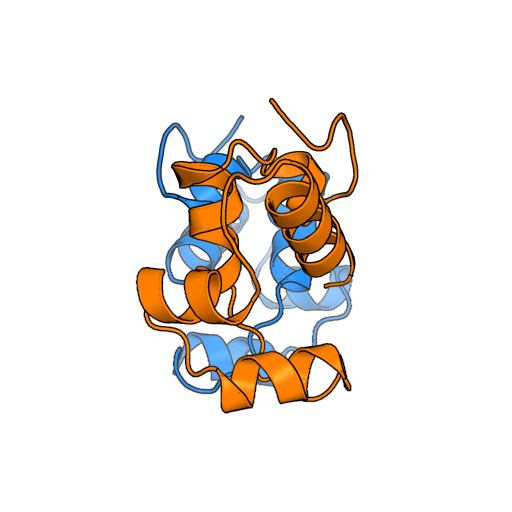 B 1 34 ? -9.461 -11.164 -3.463 1 96.81 34 PHE B CA 1
ATOM 899 C C . PHE B 1 34 ? -9.922 -11.195 -4.918 1 96.81 34 PHE B C 1
ATOM 901 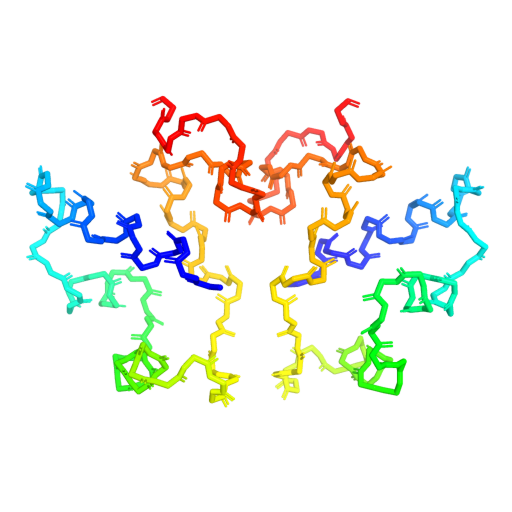O O . PHE B 1 34 ? -9.625 -10.281 -5.688 1 96.81 34 PHE B O 1
ATOM 908 N N . ILE B 1 35 ? -10.641 -12.195 -5.273 1 95.38 35 ILE B N 1
ATOM 909 C CA . ILE B 1 35 ? -11.109 -12.367 -6.641 1 95.38 35 ILE B CA 1
ATOM 910 C C . ILE B 1 35 ? -12.109 -11.266 -6.988 1 95.38 35 ILE B C 1
ATOM 912 O O . ILE B 1 35 ? -12.055 -10.688 -8.078 1 95.38 35 ILE B O 1
ATOM 916 N N . ALA B 1 36 ? -13.008 -11.039 -6.09 1 95.19 36 ALA B N 1
ATOM 917 C CA . ALA B 1 36 ? -13.984 -9.984 -6.32 1 95.19 36 ALA B CA 1
ATOM 918 C C . ALA B 1 36 ? -13.305 -8.641 -6.555 1 95.19 36 ALA B C 1
ATOM 920 O O . ALA B 1 36 ? -13.688 -7.891 -7.453 1 95.19 36 ALA B O 1
ATOM 921 N N . GLN B 1 37 ? -12.328 -8.391 -5.754 1 94.44 37 GLN B N 1
ATOM 922 C CA . GLN B 1 37 ? -11.578 -7.145 -5.883 1 94.44 37 GLN B CA 1
ATOM 923 C C . GLN B 1 37 ? -10.852 -7.074 -7.223 1 94.44 37 GLN B C 1
ATOM 925 O O . GLN B 1 37 ? -10.789 -6.012 -7.844 1 94.44 37 GLN B O 1
ATOM 930 N N . ARG B 1 38 ? -10.281 -8.109 -7.656 1 94.44 38 ARG B N 1
ATOM 931 C CA . ARG B 1 38 ? -9.57 -8.133 -8.93 1 94.44 38 ARG B CA 1
ATOM 932 C C . ARG B 1 38 ? -10.516 -7.836 -10.086 1 94.44 38 ARG B C 1
ATOM 934 O O . ARG B 1 38 ? -10.133 -7.176 -11.055 1 94.44 38 ARG B O 1
ATOM 941 N N . LYS B 1 39 ? -11.688 -8.352 -10.031 1 94.69 39 LYS B N 1
ATOM 942 C CA . LYS B 1 39 ? -12.68 -8.156 -11.086 1 94.69 39 LYS B CA 1
ATOM 943 C C . LYS B 1 39 ? -13.195 -6.719 -11.094 1 94.69 39 LYS B C 1
ATOM 945 O O . LYS B 1 39 ? -13.578 -6.199 -12.141 1 94.69 39 LYS B O 1
ATOM 950 N N . ASP B 1 40 ? -13.289 -6.164 -9.977 1 93.12 40 ASP B N 1
ATOM 951 C CA . ASP B 1 40 ? -13.734 -4.789 -9.797 1 93.12 40 ASP B CA 1
ATOM 952 C C . ASP B 1 40 ? -12.82 -4.035 -8.836 1 93.12 40 ASP B C 1
ATOM 954 O O . ASP B 1 40 ? -13.039 -4.039 -7.621 1 93.12 40 ASP B O 1
ATOM 958 N N . LEU B 1 41 ? -12.008 -3.244 -9.375 1 88 41 LEU B N 1
ATOM 959 C CA . LEU B 1 41 ? -10.945 -2.596 -8.602 1 88 41 LEU B CA 1
ATOM 960 C C . LEU B 1 41 ? -11.523 -1.526 -7.684 1 88 41 LEU B C 1
ATOM 962 O O . LEU B 1 41 ? -10.852 -1.079 -6.75 1 88 41 LEU B O 1
ATOM 966 N N . ASP B 1 42 ? -12.789 -1.161 -7.879 1 85.12 42 ASP B N 1
ATOM 967 C CA . ASP B 1 42 ? -13.391 -0.091 -7.094 1 85.12 42 ASP B CA 1
ATOM 968 C C . ASP B 1 42 ? -14.203 -0.656 -5.93 1 85.12 42 ASP B C 1
ATOM 970 O O . ASP B 1 42 ? -14.898 0.087 -5.234 1 85.12 42 ASP B O 1
ATOM 974 N N . ARG B 1 43 ? -14.133 -1.897 -5.707 1 84.88 43 ARG B N 1
ATOM 975 C CA . ARG B 1 43 ? -14.898 -2.529 -4.637 1 84.88 43 ARG B CA 1
ATOM 976 C C . ARG B 1 43 ? -14.453 -2.02 -3.271 1 84.88 43 ARG B C 1
ATOM 978 O O . ARG B 1 43 ? -15.25 -1.966 -2.334 1 84.88 43 ARG B O 1
ATOM 985 N N . GLY B 1 44 ? -13.164 -1.767 -3.127 1 83.25 44 GLY B N 1
ATOM 986 C CA . GLY B 1 44 ? -12.664 -1.229 -1.87 1 83.25 44 GLY B CA 1
ATOM 987 C C . GLY B 1 44 ? -12.242 -2.305 -0.888 1 83.25 44 GLY B C 1
ATOM 988 O O . GLY B 1 44 ? -12.125 -2.045 0.312 1 83.25 44 GLY B O 1
ATOM 989 N N . TRP B 1 45 ? -12.062 -3.508 -1.312 1 87.25 45 TRP B N 1
ATOM 990 C CA . TRP B 1 45 ? -11.688 -4.602 -0.425 1 87.25 45 TRP B CA 1
ATOM 991 C C . TRP B 1 45 ? -10.164 -4.762 -0.379 1 87.25 45 TRP B C 1
ATOM 993 O O . TRP B 1 45 ? -9.641 -5.48 0.473 1 87.25 45 TRP B O 1
ATOM 1003 N N . PHE B 1 46 ? -9.516 -4.047 -1.229 1 92.44 46 PHE B N 1
ATOM 1004 C CA . PHE B 1 46 ? -8.062 -4.172 -1.3 1 92.44 46 PHE B CA 1
ATOM 1005 C C . PHE B 1 46 ? -7.418 -3.695 -0.005 1 92.44 46 PHE B C 1
ATOM 1007 O O . PHE B 1 46 ? -7.812 -2.672 0.554 1 92.44 46 PHE B O 1
ATOM 1014 N N . GLN B 1 47 ? -6.453 -4.445 0.449 1 91.75 47 GLN B N 1
ATOM 1015 C CA . GLN B 1 47 ? -5.711 -4.086 1.654 1 91.75 47 GLN B CA 1
ATOM 1016 C C . GLN B 1 47 ? -4.23 -3.896 1.351 1 91.75 47 GLN B C 1
ATOM 1018 O O . GLN B 1 47 ? -3.645 -4.66 0.58 1 91.75 47 GLN B O 1
ATOM 1023 N N . VAL B 1 48 ? -3.691 -2.967 2.035 1 92.88 48 VAL B N 1
ATOM 1024 C CA . VAL B 1 48 ? -2.275 -2.662 1.86 1 92.88 48 VAL B CA 1
ATOM 1025 C C . VAL B 1 48 ? -1.435 -3.879 2.244 1 92.88 48 VAL B C 1
ATOM 1027 O O . VAL B 1 48 ? -0.392 -4.137 1.639 1 92.88 48 VAL B O 1
ATOM 1030 N N . SER B 1 49 ? -1.948 -4.648 3.215 1 93.5 49 SER B N 1
ATOM 1031 C CA . SER B 1 49 ? -1.195 -5.809 3.678 1 93.5 49 SER B CA 1
ATOM 1032 C C . SER B 1 49 ? -0.997 -6.824 2.555 1 93.5 49 SER B C 1
ATOM 1034 O O . SER B 1 49 ? -0.086 -7.652 2.613 1 93.5 49 SER B O 1
ATOM 1036 N N . TRP B 1 50 ? -1.842 -6.762 1.561 1 96.19 50 TRP B N 1
ATOM 1037 C CA . TRP B 1 50 ? -1.688 -7.668 0.427 1 96.19 50 TRP B CA 1
ATOM 1038 C C . TRP B 1 50 ? -0.377 -7.406 -0.305 1 96.19 50 TRP B C 1
ATOM 1040 O O . TRP B 1 50 ? 0.147 -8.289 -0.988 1 96.19 50 TRP B O 1
ATOM 1050 N N . LEU B 1 51 ? 0.163 -6.234 -0.133 1 97.44 51 LEU B N 1
ATOM 1051 C CA . LEU B 1 51 ? 1.365 -5.828 -0.854 1 97.44 51 LEU B CA 1
ATOM 1052 C C . LEU B 1 51 ? 2.617 -6.375 -0.175 1 97.44 51 LEU B C 1
ATOM 1054 O O . LEU B 1 51 ? 3.645 -6.574 -0.826 1 97.44 51 LEU B O 1
ATOM 1058 N N . GLN B 1 52 ? 2.566 -6.617 1.025 1 97.56 52 GLN B N 1
ATOM 1059 C CA . GLN B 1 52 ? 3.756 -6.852 1.836 1 97.56 52 GLN B CA 1
ATOM 1060 C C . GLN B 1 52 ? 4.484 -8.117 1.389 1 97.56 52 GLN B C 1
ATOM 1062 O O . G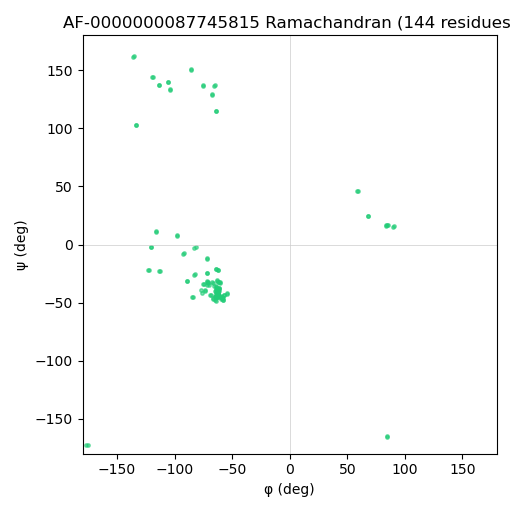LN B 1 52 ? 5.703 -8.102 1.194 1 97.56 52 GLN B O 1
ATOM 1067 N N . PRO B 1 53 ? 3.766 -9.203 1.145 1 97.94 53 PRO B N 1
ATOM 1068 C CA . PRO B 1 53 ? 4.473 -10.398 0.681 1 97.94 53 PRO B CA 1
ATOM 1069 C C . PRO B 1 53 ? 5.148 -10.195 -0.674 1 97.94 53 PRO B C 1
ATOM 1071 O O . PRO B 1 53 ? 6.176 -10.812 -0.954 1 97.94 53 PRO B O 1
ATOM 1074 N N . MET B 1 54 ? 4.555 -9.344 -1.523 1 98.25 54 MET B N 1
ATOM 1075 C CA . MET B 1 54 ? 5.172 -9.055 -2.816 1 98.25 54 MET B CA 1
ATOM 1076 C C . MET B 1 54 ? 6.609 -8.586 -2.641 1 98.25 54 MET B C 1
ATOM 1078 O O . MET B 1 54 ? 7.508 -9.047 -3.352 1 98.25 54 MET B O 1
ATOM 1082 N N . VAL B 1 55 ? 6.738 -7.77 -1.667 1 98.06 55 VAL B N 1
ATOM 1083 C CA . VAL B 1 55 ? 8.039 -7.156 -1.426 1 98.06 55 VAL B CA 1
ATOM 1084 C C . VAL B 1 55 ? 8.906 -8.094 -0.585 1 98.06 55 VAL B C 1
ATOM 1086 O O . VAL B 1 55 ? 10.055 -8.359 -0.934 1 98.06 55 VAL B O 1
ATOM 1089 N N . LYS B 1 56 ? 8.32 -8.641 0.427 1 97.69 56 LYS B N 1
ATOM 1090 C CA . LYS B 1 56 ? 9.055 -9.406 1.433 1 97.69 56 LYS B CA 1
ATOM 1091 C C . LYS B 1 56 ? 9.484 -10.766 0.886 1 97.69 56 LYS B C 1
ATOM 1093 O O . LYS B 1 56 ? 10.609 -11.211 1.133 1 97.69 56 LYS B O 1
ATOM 1098 N N . ASP B 1 57 ? 8.633 -11.336 0.157 1 97.5 57 ASP B N 1
ATOM 1099 C CA . ASP B 1 57 ? 8.828 -12.758 -0.126 1 97.5 57 ASP B CA 1
ATOM 1100 C C . ASP B 1 57 ? 9.125 -12.984 -1.605 1 97.5 57 ASP B C 1
ATOM 1102 O O . ASP B 1 57 ? 9.766 -13.977 -1.968 1 97.5 57 ASP B O 1
ATOM 1106 N N . TYR B 1 58 ? 8.734 -12.07 -2.457 1 97.75 58 TYR B N 1
ATOM 1107 C CA . TYR B 1 58 ? 8.781 -12.414 -3.873 1 97.75 58 TYR B CA 1
ATOM 1108 C C . TYR B 1 58 ? 9.695 -11.461 -4.637 1 97.75 58 TYR B C 1
ATOM 1110 O O . TYR B 1 58 ? 9.781 -11.523 -5.867 1 97.75 58 TYR B O 1
ATOM 1118 N N . GLY B 1 59 ? 10.234 -10.5 -3.969 1 97.62 59 GLY B N 1
ATOM 1119 C CA . GLY B 1 59 ? 11.281 -9.68 -4.562 1 97.62 59 GLY B CA 1
ATOM 1120 C C . GLY B 1 59 ? 10.734 -8.531 -5.395 1 97.62 59 GLY B C 1
ATOM 1121 O O . GLY B 1 59 ? 11.445 -7.98 -6.238 1 97.62 59 GLY B O 1
ATOM 1122 N N . VAL B 1 60 ? 9.523 -8.195 -5.25 1 98.56 60 VAL B N 1
ATOM 1123 C CA . VAL B 1 60 ? 8.969 -7.055 -5.965 1 98.56 60 VAL B CA 1
ATOM 1124 C C . VAL B 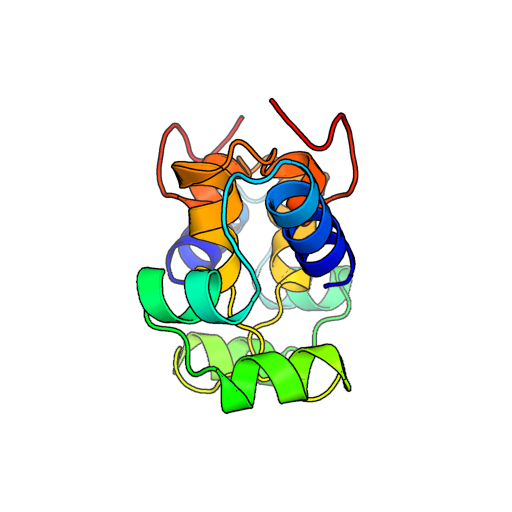1 60 ? 9.461 -5.758 -5.328 1 98.56 60 VAL B C 1
ATOM 1126 O O . VAL B 1 60 ? 9.492 -5.633 -4.102 1 98.56 60 VAL B O 1
ATOM 1129 N N . SER B 1 61 ? 9.82 -4.859 -6.164 1 98.38 61 SER B N 1
ATOM 1130 C CA . SER B 1 61 ? 10.266 -3.555 -5.688 1 98.38 61 SER B CA 1
ATOM 1131 C C . SER B 1 61 ? 9.117 -2.775 -5.051 1 98.38 61 SER B C 1
ATOM 1133 O O . SER B 1 61 ? 8.086 -2.559 -5.684 1 98.38 61 SER B O 1
ATOM 1135 N N . ALA B 1 62 ? 9.367 -2.305 -3.879 1 97.88 62 ALA B N 1
ATOM 1136 C CA . ALA B 1 62 ? 8.344 -1.513 -3.203 1 97.88 62 ALA B CA 1
ATOM 1137 C C . ALA B 1 62 ? 8.055 -0.223 -3.967 1 97.88 62 ALA B C 1
ATOM 1139 O O . ALA B 1 62 ? 6.898 0.182 -4.102 1 97.88 62 ALA B O 1
ATOM 1140 N N . ARG B 1 63 ? 9.07 0.389 -4.508 1 97.69 63 ARG B N 1
ATOM 1141 C CA . ARG B 1 63 ? 8.914 1.642 -5.238 1 97.69 63 ARG B CA 1
ATOM 1142 C C . ARG B 1 63 ? 8.148 1.425 -6.539 1 97.69 63 ARG B C 1
ATOM 1144 O O . ARG B 1 63 ? 7.281 2.227 -6.898 1 97.69 63 ARG B O 1
ATOM 1151 N N . TRP B 1 64 ? 8.523 0.366 -7.199 1 98.44 64 TRP B N 1
ATOM 1152 C CA . TRP B 1 64 ? 7.777 0.067 -8.414 1 98.44 64 TRP B CA 1
ATOM 1153 C C . TRP B 1 64 ? 6.312 -0.208 -8.102 1 98.44 64 TRP B C 1
ATOM 1155 O O . TRP B 1 64 ? 5.418 0.281 -8.797 1 98.44 64 TRP B O 1
ATOM 1165 N N . LEU B 1 65 ? 6.145 -0.949 -7.059 1 98.12 65 LEU B N 1
ATOM 1166 C CA . LEU B 1 65 ? 4.793 -1.362 -6.688 1 98.12 65 LEU B CA 1
ATOM 1167 C C . LEU B 1 65 ? 3.928 -0.153 -6.352 1 98.12 65 LEU B C 1
ATOM 1169 O O . LEU B 1 65 ? 2.768 -0.083 -6.762 1 98.12 65 LEU B O 1
ATOM 1173 N N . LEU B 1 66 ? 4.496 0.837 -5.688 1 97.56 66 LEU B N 1
ATOM 1174 C CA . LEU B 1 66 ? 3.73 1.992 -5.234 1 97.56 66 LEU B CA 1
ATOM 1175 C C . LEU B 1 66 ? 3.699 3.078 -6.309 1 97.56 66 LEU B C 1
ATOM 1177 O O . LEU B 1 66 ? 2.682 3.75 -6.488 1 97.56 66 LEU B O 1
ATOM 1181 N N . LEU B 1 67 ? 4.82 3.146 -7.109 1 97.25 67 LEU B N 1
ATOM 1182 C CA . LEU B 1 67 ? 4.93 4.344 -7.934 1 97.25 67 LEU B CA 1
ATOM 1183 C C . LEU B 1 67 ? 5.039 3.979 -9.414 1 97.25 67 LEU B C 1
ATOM 1185 O O . LEU B 1 67 ? 4.859 4.832 -10.281 1 97.25 67 LEU B O 1
ATOM 1189 N N . GLY B 1 68 ? 5.445 2.832 -9.664 1 96.75 68 GLY B N 1
ATOM 1190 C CA . GLY B 1 68 ? 5.652 2.441 -11.047 1 96.75 68 GLY B CA 1
ATOM 1191 C C . GLY B 1 68 ? 7.004 2.867 -11.594 1 96.75 68 GLY B C 1
ATOM 1192 O O . GLY B 1 68 ? 7.191 2.939 -12.805 1 96.75 68 GLY B O 1
ATOM 1193 N N . VAL B 1 69 ? 7.816 3.17 -10.727 1 95.75 69 VAL B N 1
ATOM 1194 C CA . VAL B 1 69 ? 9.133 3.637 -11.156 1 95.75 69 VAL B CA 1
ATOM 1195 C C . VAL B 1 69 ? 10.172 2.545 -10.914 1 95.75 69 VAL B C 1
ATOM 1197 O O . VAL B 1 69 ? 10.141 1.867 -9.891 1 95.75 69 VAL B O 1
ATOM 1200 N N . GLY B 1 70 ? 11.094 2.398 -11.875 1 96.12 70 GLY B N 1
ATOM 1201 C CA . GLY B 1 70 ? 12.117 1.378 -11.766 1 96.12 70 GLY B CA 1
ATOM 1202 C C . GLY B 1 70 ? 11.672 0.016 -12.25 1 96.12 70 GLY B C 1
ATOM 1203 O O . GLY B 1 70 ? 10.648 -0.098 -12.93 1 96.12 70 GLY B O 1
ATOM 1204 N N . LYS B 1 71 ? 12.445 -1.044 -11.898 1 97.62 71 LYS B N 1
ATOM 1205 C CA . LYS B 1 71 ? 12.133 -2.41 -12.305 1 97.62 71 LYS B CA 1
ATOM 1206 C C . LYS B 1 71 ? 11.156 -3.064 -11.328 1 97.62 71 LYS B C 1
ATOM 1208 O O . LYS B 1 71 ? 11.172 -2.768 -10.133 1 97.62 71 LYS B O 1
ATOM 1213 N N . MET B 1 72 ? 10.445 -3.906 -11.844 1 98.25 72 MET B N 1
ATOM 1214 C CA . MET B 1 72 ? 9.461 -4.609 -11.023 1 98.25 72 MET B CA 1
ATOM 1215 C C . MET B 1 72 ? 10.148 -5.457 -9.953 1 98.25 72 MET B C 1
ATOM 1217 O O . MET B 1 72 ? 9.719 -5.48 -8.805 1 98.25 72 MET B O 1
ATOM 1221 N N . PHE B 1 73 ? 11.258 -6.082 -10.391 1 97.62 73 PHE B N 1
ATOM 1222 C CA . PHE B 1 73 ? 11.938 -6.973 -9.461 1 97.62 73 PHE B CA 1
ATOM 1223 C C . PHE B 1 73 ? 13.305 -6.418 -9.086 1 97.62 73 PHE B C 1
ATOM 1225 O O . PHE B 1 73 ? 14.008 -5.852 -9.93 1 97.62 73 PHE B O 1
ATOM 1232 N N . GLU B 1 74 ? 13.594 -6.523 -7.793 1 85.69 74 GLU B N 1
ATOM 1233 C CA . GLU B 1 74 ? 14.922 -6.125 -7.312 1 85.69 74 GLU B CA 1
ATOM 1234 C C . GLU B 1 74 ? 15.93 -7.254 -7.496 1 85.69 74 GLU B C 1
ATOM 1236 O O . GLU B 1 74 ? 15.562 -8.43 -7.508 1 85.69 74 GLU B O 1
#

Sequence (148 aa):
MERFYTALDAIIAMKKIRGVNTYCRLNEIDRRNFIAQRKDLDRGWFQVSWLQPMVKDYGVSARWLLLGVGKMFEMERFYTALDAIIAMKKIRGVNTYCRLNEIDRRNFIAQRKDLDRGWFQVSWLQPMVKDYGVSARWLLLGVGKMFE